Protein AF-A0A444X367-F1 (afdb_monomer_lite)

Organism: Arachis hypogaea (NCBI:txid3818)

Foldseek 3Di:
DADDDPDDPVRDDDDPVVVVVNVVLVVLVVPDPDDPQVSCCVVVPPDGPDDDDDDPPPDDPVNVVVVVVVVVVVVVVVVVVVVVVVVVVVVVVVVVVVVVVVVVVVCVVDVPDDPVVVVVDDDDDDDDDDDDDDDDDDDPPDDDDDD

Sequence (147 aa):
MFVETRQSTKGKSLDEDTLDVIAYLQAENKKSKESAIRAFQSIFGKEKAGRVRCHGRVTTPTLLKKNKEIATLKQQHATKKATLEGKVDVMQKEVDELKSLVKMMLQQKSSGVDLDMLATQPGSTLGNLNNDAHEEENYVKGEIELD

pLDDT: mean 76.79, std 18.0, range [32.84, 98.5]

Structure (mmCIF, N/CA/C/O backbone):
data_AF-A0A444X367-F1
#
_entry.id   AF-A0A444X367-F1
#
loop_
_atom_site.group_PDB
_atom_site.id
_atom_site.type_symbol
_atom_site.label_atom_id
_atom_site.label_alt_id
_atom_site.label_comp_id
_atom_site.label_asym_id
_atom_site.label_entity_id
_atom_site.label_seq_id
_atom_site.pdbx_PDB_ins_code
_atom_site.Cartn_x
_atom_site.Cartn_y
_atom_site.Cartn_z
_atom_site.occupancy
_atom_site.B_iso_or_equiv
_atom_site.auth_seq_id
_atom_site.auth_comp_id
_atom_site.auth_asym_id
_atom_site.auth_atom_id
_atom_site.pdbx_PDB_model_num
ATOM 1 N N . MET A 1 1 ? -12.664 8.385 32.054 1.00 73.69 1 MET A N 1
ATOM 2 C CA . MET A 1 1 ? -12.347 7.773 30.745 1.00 73.69 1 MET A CA 1
ATOM 3 C C . MET A 1 1 ? -13.276 8.397 29.715 1.00 73.69 1 MET A C 1
ATOM 5 O O . MET A 1 1 ? -14.390 8.754 30.072 1.00 73.69 1 MET A O 1
ATOM 9 N N . PHE A 1 2 ? -12.811 8.600 28.486 1.00 76.44 2 PHE A N 1
ATOM 10 C CA . PHE A 1 2 ? -13.620 9.143 27.393 1.00 76.44 2 PHE A CA 1
ATOM 11 C C . PHE A 1 2 ? -13.524 8.211 26.183 1.00 76.44 2 PHE A C 1
ATOM 13 O O . PHE A 1 2 ? -12.537 7.490 26.036 1.00 76.44 2 PHE A O 1
ATOM 20 N N . VAL A 1 3 ? -14.561 8.204 25.346 1.00 80.38 3 VAL A N 1
ATOM 21 C CA . VAL A 1 3 ? -14.618 7.415 24.110 1.00 80.38 3 VAL A CA 1
ATOM 22 C C . VAL A 1 3 ? -14.588 8.393 22.948 1.00 80.38 3 VAL A C 1
ATOM 24 O O . VAL A 1 3 ? -15.457 9.254 22.850 1.00 80.38 3 VAL A O 1
ATOM 27 N N . GLU A 1 4 ? -13.591 8.260 22.081 1.00 80.62 4 GLU A N 1
ATOM 28 C CA . GLU A 1 4 ? -13.444 9.087 20.887 1.00 80.62 4 GLU A CA 1
ATOM 29 C C . GLU A 1 4 ? -13.453 8.189 19.650 1.00 80.62 4 GLU A C 1
ATOM 31 O O . GLU A 1 4 ? -12.692 7.221 19.559 1.00 80.62 4 GLU A O 1
ATOM 36 N N . THR A 1 5 ? -14.314 8.512 18.688 1.00 75.56 5 THR A N 1
ATOM 37 C CA . THR A 1 5 ? -14.348 7.838 17.393 1.00 75.56 5 THR A CA 1
ATOM 38 C C . THR A 1 5 ? -13.643 8.681 16.346 1.00 75.56 5 THR A C 1
ATOM 40 O O . THR A 1 5 ? -13.816 9.896 16.263 1.00 75.56 5 THR A O 1
ATOM 43 N N . ARG A 1 6 ? -12.849 8.030 15.492 1.00 70.44 6 ARG A N 1
ATOM 44 C CA . ARG A 1 6 ? -12.315 8.694 14.301 1.00 70.44 6 ARG A CA 1
ATOM 45 C C . ARG A 1 6 ? -13.444 8.882 13.296 1.00 70.44 6 ARG A C 1
ATOM 47 O O . ARG A 1 6 ? -13.810 7.944 12.594 1.00 70.44 6 ARG A O 1
ATOM 54 N N . GLN A 1 7 ? -13.958 10.101 13.217 1.00 67.12 7 GLN A N 1
ATOM 55 C CA . GLN A 1 7 ? -14.860 10.533 12.156 1.00 67.12 7 GLN A CA 1
ATOM 56 C C . GLN A 1 7 ? -14.088 10.512 10.827 1.00 67.12 7 GLN A C 1
ATOM 58 O O . GLN A 1 7 ? -13.026 11.126 10.698 1.00 67.12 7 GLN A O 1
ATOM 63 N N . SER A 1 8 ? -14.573 9.759 9.839 1.00 64.06 8 SER A N 1
ATOM 64 C CA . SER A 1 8 ? -14.003 9.815 8.492 1.00 64.06 8 SER A CA 1
ATOM 65 C C . SER A 1 8 ? -14.372 11.149 7.849 1.00 64.06 8 SER A C 1
ATOM 67 O O . SER A 1 8 ? -15.540 11.524 7.840 1.00 64.06 8 SER A O 1
ATOM 69 N N . THR A 1 9 ? -13.412 11.819 7.210 1.00 65.19 9 THR A N 1
ATOM 70 C CA . THR A 1 9 ? -13.669 13.023 6.397 1.00 65.19 9 THR A CA 1
ATOM 71 C C . THR A 1 9 ? -14.631 12.777 5.228 1.00 65.19 9 THR A C 1
ATOM 73 O O . THR A 1 9 ? -15.105 13.729 4.623 1.00 65.19 9 THR A O 1
ATOM 76 N N . LYS A 1 10 ? -14.950 11.512 4.911 1.00 72.81 10 LYS A N 1
ATOM 77 C CA . LYS A 1 10 ? -15.899 11.121 3.857 1.00 72.81 10 LYS A CA 1
ATOM 78 C C . LYS A 1 10 ? -17.363 11.020 4.318 1.00 72.81 10 LYS A C 1
ATOM 80 O O . LYS A 1 10 ? -18.174 10.507 3.556 1.00 72.81 10 LYS A O 1
ATOM 85 N N . GLY A 1 11 ? -17.705 11.451 5.537 1.00 60.56 11 GLY A N 1
ATOM 86 C CA . GLY A 1 11 ? -19.103 11.575 5.982 1.00 60.56 11 GLY A CA 1
ATOM 87 C C . GLY A 1 11 ? -19.879 10.256 6.094 1.00 60.56 11 GLY A C 1
ATOM 88 O O . GLY A 1 11 ? -21.105 10.264 6.071 1.00 60.56 11 GLY A O 1
ATOM 89 N N . LYS A 1 12 ? -19.191 9.112 6.190 1.00 69.88 12 LYS A N 1
ATOM 90 C CA . LYS A 1 12 ? -19.855 7.820 6.408 1.00 69.88 12 LYS A CA 1
ATOM 91 C C . LYS A 1 12 ? -20.336 7.737 7.855 1.00 69.88 12 LYS A C 1
ATOM 93 O O . LYS A 1 12 ? -19.526 7.920 8.766 1.00 69.88 12 LYS A O 1
ATOM 98 N N . SER A 1 13 ? -21.621 7.449 8.049 1.00 75.19 13 SER A N 1
ATOM 99 C CA . SER A 1 13 ? -22.181 7.139 9.364 1.00 75.19 13 SER A CA 1
ATOM 100 C C . SER A 1 13 ? -21.544 5.868 9.929 1.00 75.19 13 SER A C 1
ATOM 102 O O . SER A 1 13 ? -21.129 4.979 9.180 1.00 75.19 13 SER A O 1
ATOM 104 N N . LEU A 1 14 ? -21.441 5.798 11.255 1.00 77.00 14 LEU A N 1
ATOM 105 C CA . LEU A 1 14 ? -21.092 4.554 11.940 1.00 77.00 14 LEU A CA 1
ATOM 106 C C . LEU A 1 14 ? -22.253 3.562 11.794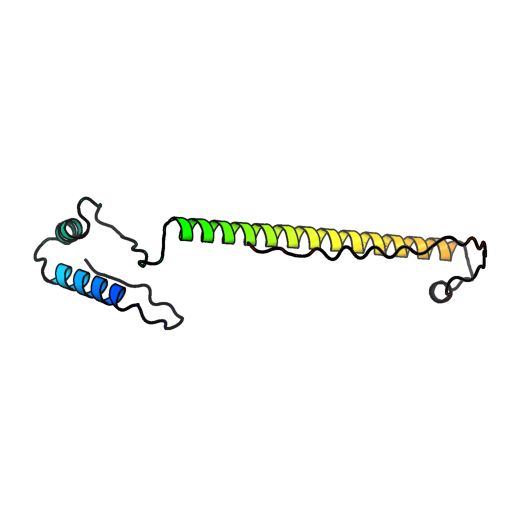 1.00 77.00 14 LEU A C 1
ATOM 108 O O . LEU A 1 14 ? -23.405 3.984 11.686 1.00 77.00 14 LEU A O 1
ATOM 112 N N . ASP A 1 15 ? -21.949 2.266 11.758 1.00 82.12 15 ASP A N 1
ATOM 113 C CA . ASP A 1 15 ? -22.978 1.229 11.839 1.00 82.12 15 ASP A CA 1
ATOM 114 C C . ASP A 1 15 ? -23.662 1.241 13.214 1.00 82.12 15 ASP A C 1
ATOM 116 O O . ASP A 1 15 ? -23.075 1.673 14.210 1.00 82.12 15 ASP A O 1
ATOM 120 N N . GLU A 1 16 ? -24.912 0.782 13.244 1.00 86.06 16 GLU A N 1
ATOM 121 C CA . GLU A 1 16 ? -25.778 0.788 14.429 1.00 86.06 16 GLU A CA 1
ATOM 122 C C . GLU A 1 16 ? -25.154 0.016 15.598 1.00 86.06 16 GLU A C 1
ATOM 124 O O . GLU A 1 16 ? -25.001 0.572 16.682 1.00 86.06 16 GLU A O 1
ATOM 129 N N . ASP A 1 17 ? -24.635 -1.188 15.347 1.00 82.38 17 ASP A N 1
ATOM 130 C CA . ASP A 1 17 ? -23.930 -1.987 16.356 1.00 82.38 17 ASP A CA 1
ATOM 131 C C . ASP A 1 17 ? -22.747 -1.225 16.980 1.00 82.38 17 ASP A C 1
ATOM 133 O O . ASP A 1 17 ? -22.509 -1.284 18.189 1.00 82.38 17 ASP A O 1
ATOM 137 N N . THR A 1 18 ? -21.974 -0.497 16.170 1.00 81.69 18 THR A N 1
ATOM 138 C CA . THR A 1 18 ? -20.864 0.323 16.670 1.00 81.69 18 THR A CA 1
ATOM 139 C C . THR A 1 18 ? -21.368 1.487 17.521 1.00 81.69 18 THR A C 1
ATOM 141 O O . THR A 1 18 ? -20.761 1.785 18.555 1.00 81.69 18 THR A O 1
ATOM 144 N N . LEU A 1 19 ? -22.467 2.137 17.126 1.00 86.19 19 LEU A N 1
ATOM 145 C CA . LEU A 1 19 ? -23.103 3.191 17.921 1.00 86.19 19 LEU A CA 1
ATOM 146 C C . LEU A 1 19 ? -23.591 2.659 19.272 1.00 86.19 19 LEU A C 1
ATOM 148 O O . LEU A 1 19 ? -23.321 3.292 20.294 1.00 86.19 19 LEU A O 1
ATOM 152 N N . ASP A 1 20 ? -24.207 1.479 19.293 1.00 89.19 20 ASP A N 1
ATOM 153 C CA . ASP A 1 20 ? -24.687 0.825 20.511 1.00 89.19 20 ASP A CA 1
ATOM 154 C C . ASP A 1 20 ? -23.546 0.512 21.479 1.00 89.19 20 ASP A C 1
ATOM 156 O O . ASP A 1 20 ? -23.618 0.822 22.672 1.00 89.19 20 ASP A O 1
ATOM 160 N N . VAL A 1 21 ? -22.437 -0.029 20.967 1.00 86.69 21 VAL A N 1
ATOM 161 C CA . VAL A 1 21 ? -21.242 -0.299 21.779 1.00 86.69 21 VAL A CA 1
ATOM 162 C C . VAL A 1 21 ? -20.656 1.000 22.342 1.00 86.69 21 VAL A C 1
ATOM 164 O O . VAL A 1 21 ? -20.267 1.047 23.511 1.00 86.69 21 VAL A O 1
ATOM 167 N N . ILE A 1 22 ? -20.609 2.081 21.556 1.00 86.94 22 ILE A N 1
ATOM 168 C CA . ILE A 1 22 ? -20.142 3.391 22.036 1.00 86.94 22 ILE A CA 1
ATOM 169 C C . ILE A 1 22 ? -21.063 3.923 23.135 1.00 86.94 22 ILE A C 1
ATOM 171 O O . ILE A 1 22 ? -20.567 4.387 24.165 1.00 86.94 22 ILE A O 1
ATOM 175 N N . ALA A 1 23 ? -22.381 3.849 22.939 1.00 89.75 23 ALA A N 1
ATOM 176 C CA . ALA A 1 23 ? -23.367 4.298 23.914 1.00 89.75 23 ALA A CA 1
ATOM 177 C C . ALA A 1 23 ? -23.248 3.510 25.226 1.00 89.75 23 ALA A C 1
ATOM 179 O O . ALA A 1 23 ? -23.195 4.115 26.299 1.00 89.75 23 ALA A O 1
ATOM 180 N N . 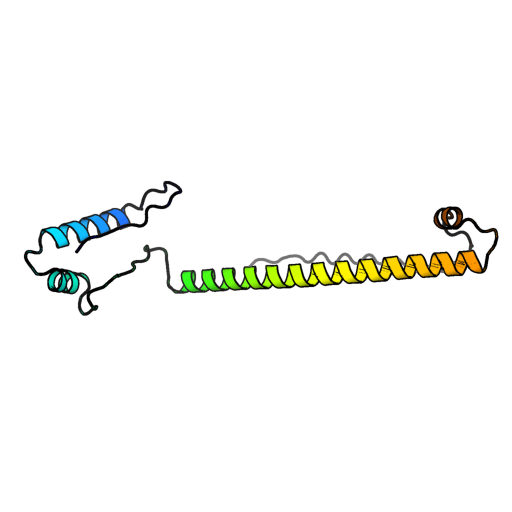TYR A 1 24 ? -23.105 2.184 25.145 1.00 89.81 24 TYR A N 1
ATOM 181 C CA . TYR A 1 24 ? -22.847 1.316 26.293 1.00 89.81 24 TYR A CA 1
ATOM 182 C C . TYR A 1 24 ? -21.577 1.731 27.050 1.00 89.81 24 TYR A C 1
ATOM 184 O O . TYR A 1 24 ? -21.621 1.967 28.258 1.00 89.81 24 TYR A O 1
ATOM 192 N N . LEU A 1 25 ? -20.455 1.908 26.344 1.00 86.88 25 LEU A N 1
ATOM 193 C CA . LEU A 1 25 ? -19.186 2.317 26.955 1.00 86.88 25 LEU A CA 1
ATOM 194 C C . LEU A 1 25 ? -19.279 3.699 27.611 1.00 86.88 25 LEU A C 1
ATOM 196 O O . LEU A 1 25 ? -18.708 3.925 28.678 1.00 86.88 25 LEU A O 1
ATOM 200 N N . GLN A 1 26 ? -19.985 4.648 26.996 1.00 87.31 26 GLN A N 1
ATOM 201 C CA . GLN A 1 26 ? -20.213 5.966 27.587 1.00 87.31 26 GLN A CA 1
ATOM 202 C C . GLN A 1 26 ? -21.124 5.893 28.818 1.00 87.31 26 GLN A C 1
ATOM 204 O O . GLN A 1 26 ? -20.878 6.603 29.795 1.00 87.31 26 GLN A O 1
ATOM 209 N N . ALA A 1 27 ? -22.148 5.039 28.797 1.00 87.44 27 ALA A N 1
ATOM 210 C CA . ALA A 1 27 ? -23.043 4.826 29.927 1.00 87.44 27 ALA A CA 1
ATOM 211 C C . ALA A 1 27 ? -22.306 4.200 31.118 1.00 87.44 27 ALA A C 1
ATOM 213 O O . ALA A 1 27 ? -22.406 4.726 32.226 1.00 87.44 27 ALA A O 1
ATOM 214 N N . GLU A 1 28 ? -21.508 3.152 30.901 1.00 84.69 28 GLU A N 1
ATOM 215 C CA . GLU A 1 28 ? -20.708 2.539 31.971 1.00 84.69 28 GLU A CA 1
ATOM 216 C C . GLU A 1 28 ? -19.678 3.509 32.556 1.00 84.69 28 GLU A C 1
ATOM 218 O O . GLU A 1 28 ? -19.524 3.610 33.775 1.00 84.69 28 GLU A O 1
ATOM 223 N N . ASN A 1 29 ? -19.069 4.346 31.713 1.00 81.25 29 ASN A N 1
ATOM 224 C CA . ASN A 1 29 ? -18.199 5.419 32.189 1.00 81.25 29 ASN A CA 1
ATOM 225 C C . ASN A 1 29 ? -18.916 6.448 33.072 1.00 81.25 29 ASN A C 1
ATOM 227 O O . ASN A 1 29 ? -18.309 6.954 34.013 1.00 81.25 29 ASN A O 1
ATOM 231 N N . LYS A 1 30 ? -20.184 6.772 32.784 1.00 82.75 30 LYS A N 1
ATOM 232 C CA . LYS A 1 30 ? -20.985 7.707 33.594 1.00 82.75 30 LYS A CA 1
ATOM 233 C C . LYS A 1 30 ? -21.479 7.087 34.902 1.00 82.75 30 LYS A C 1
ATOM 235 O O . LYS A 1 30 ? -21.625 7.806 35.886 1.00 82.75 30 LYS A O 1
ATOM 240 N N . LYS A 1 31 ? -21.758 5.780 34.921 1.00 81.38 31 LYS A N 1
ATOM 241 C CA . LYS A 1 31 ? -22.204 5.062 36.128 1.00 81.38 31 LYS A CA 1
ATOM 242 C C . LYS A 1 31 ? -21.074 4.864 37.137 1.00 81.38 31 LYS A C 1
ATOM 244 O O . LYS A 1 31 ? -21.325 4.846 38.342 1.00 81.38 31 LYS A O 1
ATOM 249 N N . SER A 1 32 ? -19.840 4.722 36.659 1.00 70.75 32 SER A N 1
ATOM 250 C CA . SER A 1 32 ? -18.674 4.539 37.516 1.00 70.75 32 SER A CA 1
ATOM 251 C C . SER A 1 32 ? -18.407 5.774 38.384 1.00 70.75 32 SER A C 1
ATOM 253 O O . SER A 1 32 ? -17.955 6.809 37.898 1.00 70.75 32 SER A O 1
ATOM 255 N N . LYS A 1 33 ? -18.577 5.625 39.703 1.00 77.25 33 LYS A N 1
ATOM 256 C CA . LYS A 1 33 ? -18.041 6.559 40.715 1.00 77.25 33 LYS A CA 1
ATOM 257 C C . LYS A 1 33 ? -16.562 6.296 41.036 1.00 77.25 33 LYS A C 1
ATOM 259 O O . LYS A 1 33 ? -15.989 6.951 41.904 1.00 77.25 33 LYS A O 1
ATOM 264 N N . GLU A 1 34 ? -15.956 5.304 40.387 1.00 77.31 34 GLU A N 1
ATOM 265 C CA . GLU A 1 34 ? -14.586 4.873 40.640 1.00 77.31 34 GLU A CA 1
ATOM 266 C C . GLU A 1 34 ? -13.555 5.755 39.925 1.00 77.31 34 GLU A C 1
ATOM 268 O O . GLU A 1 34 ? -13.864 6.521 39.010 1.00 77.31 34 GLU A O 1
ATOM 273 N N . SER A 1 35 ? -12.286 5.622 40.325 1.00 84.56 35 SER A N 1
ATOM 274 C CA . SER A 1 35 ? -11.183 6.263 39.610 1.00 84.56 35 SER A CA 1
ATOM 275 C C . SER A 1 35 ? -11.140 5.792 38.154 1.00 84.56 35 SER A C 1
ATOM 277 O O . SER A 1 35 ? -11.469 4.647 37.847 1.00 84.56 35 SER A O 1
ATOM 279 N N . ALA A 1 36 ? -10.659 6.649 37.248 1.00 81.69 36 ALA A N 1
ATOM 280 C CA . ALA A 1 36 ? -10.587 6.330 35.819 1.00 81.69 36 ALA A CA 1
ATOM 281 C C . ALA A 1 36 ? -9.850 5.009 35.518 1.00 81.69 36 ALA A C 1
ATOM 283 O O . ALA A 1 36 ? -10.178 4.338 34.545 1.00 81.69 36 ALA A O 1
ATOM 284 N N . ILE A 1 37 ? -8.882 4.633 36.361 1.00 81.81 37 ILE A N 1
ATOM 285 C CA . ILE A 1 37 ? -8.131 3.376 36.257 1.00 81.81 37 ILE A CA 1
ATOM 286 C C . ILE A 1 37 ? -9.013 2.169 36.606 1.00 81.81 37 ILE A C 1
ATOM 288 O O . ILE A 1 37 ? -8.991 1.182 35.877 1.00 81.81 37 ILE A O 1
ATOM 292 N N . ARG A 1 38 ? -9.805 2.247 37.683 1.00 82.88 38 ARG A N 1
ATOM 293 C CA . ARG A 1 38 ? -10.716 1.165 38.086 1.00 82.88 38 ARG A CA 1
ATOM 294 C C . ARG A 1 38 ? -11.877 1.003 37.106 1.00 82.88 38 ARG A C 1
ATOM 296 O O . ARG A 1 38 ? -12.129 -0.109 36.659 1.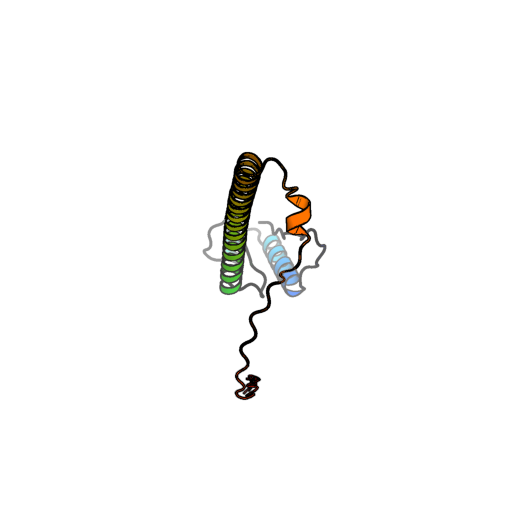00 82.88 38 ARG A O 1
ATOM 303 N N . ALA A 1 39 ? -12.463 2.115 36.659 1.00 83.00 39 ALA A N 1
ATOM 304 C CA . ALA A 1 39 ? -13.486 2.117 35.613 1.00 83.00 39 ALA A CA 1
ATOM 305 C C . ALA A 1 39 ? -12.987 1.440 34.323 1.00 83.00 39 ALA A C 1
ATOM 307 O O . ALA A 1 39 ? -13.667 0.600 33.742 1.00 83.00 39 ALA A O 1
ATOM 308 N N . PHE A 1 40 ? -11.757 1.764 33.905 1.00 83.50 40 PHE A N 1
ATOM 309 C CA . PHE A 1 40 ? -11.117 1.138 32.751 1.00 83.50 40 PHE A CA 1
ATOM 310 C C . PHE A 1 40 ? -10.922 -0.371 32.953 1.00 83.50 40 PHE A C 1
ATOM 312 O O . PHE A 1 40 ? -11.274 -1.150 32.074 1.00 83.50 40 PHE A O 1
ATOM 319 N N . GLN A 1 41 ? -10.406 -0.794 34.109 1.00 85.31 41 GLN A N 1
ATOM 320 C CA . GLN A 1 41 ? -10.208 -2.214 34.417 1.00 85.31 41 GLN A CA 1
ATOM 321 C C . GLN A 1 41 ? -11.524 -2.994 34.531 1.00 85.31 41 GLN A C 1
ATOM 323 O O . GLN A 1 41 ? -11.561 -4.173 34.205 1.00 85.31 41 GLN A O 1
ATOM 328 N N . SER A 1 42 ? -12.614 -2.356 34.956 1.00 85.75 42 SER A N 1
ATOM 329 C CA . SER A 1 42 ? -13.941 -2.979 34.981 1.00 85.75 42 SER A CA 1
ATOM 330 C C . SER A 1 42 ? -14.436 -3.312 33.566 1.00 85.75 42 SER A C 1
ATOM 332 O O . SER A 1 42 ? -14.954 -4.398 33.321 1.00 85.75 42 SER A O 1
ATOM 334 N N . ILE A 1 43 ? -14.199 -2.408 32.608 1.00 83.56 43 ILE A N 1
ATOM 335 C CA . ILE A 1 43 ? -14.643 -2.553 31.214 1.00 83.56 43 ILE A CA 1
ATOM 336 C C . ILE A 1 43 ? -13.701 -3.454 30.394 1.00 83.56 43 ILE A C 1
ATOM 338 O O . ILE A 1 43 ? -14.164 -4.307 29.642 1.00 83.56 43 ILE A O 1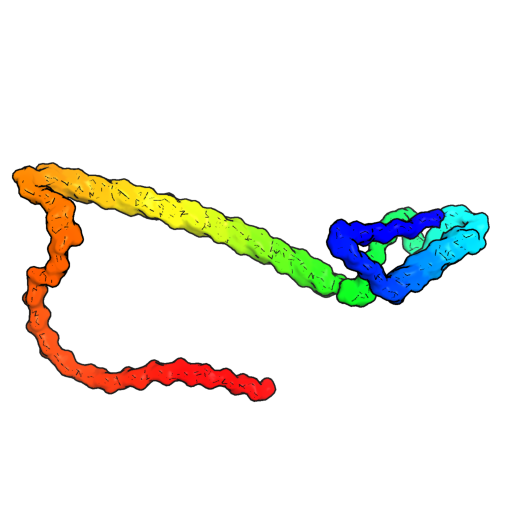
ATOM 342 N N . PHE A 1 44 ? -12.383 -3.267 30.515 1.00 84.44 44 PHE A N 1
ATOM 343 C CA . PHE A 1 44 ? -11.364 -3.952 29.699 1.00 84.44 44 PHE A CA 1
ATOM 344 C C . PHE A 1 44 ? -10.645 -5.092 30.442 1.00 84.44 44 PHE A C 1
ATOM 346 O O . PHE A 1 44 ? -9.761 -5.755 29.898 1.00 84.44 44 PHE A O 1
ATOM 353 N N . GLY A 1 45 ? -10.996 -5.349 31.701 1.00 86.62 45 GLY A N 1
ATOM 354 C CA . GLY A 1 45 ? -10.379 -6.385 32.522 1.00 86.62 45 GLY A CA 1
ATOM 355 C C . GLY A 1 45 ? -8.956 -6.032 32.967 1.00 86.62 45 GLY A C 1
ATOM 356 O O . GLY A 1 45 ? -8.664 -4.938 33.443 1.00 86.62 45 GLY A O 1
ATOM 357 N N . LYS A 1 46 ? -8.034 -6.992 32.834 1.00 84.94 46 LYS A N 1
ATOM 358 C CA . LYS A 1 46 ? -6.638 -6.859 33.302 1.00 84.94 46 LYS A CA 1
ATOM 359 C C . LYS A 1 46 ? -5.753 -6.011 32.379 1.00 84.94 46 LYS A C 1
ATOM 361 O O . LYS A 1 46 ? -4.543 -5.932 32.599 1.00 84.94 46 LYS A O 1
ATOM 366 N N . GLU A 1 47 ? -6.322 -5.424 31.331 1.00 80.94 47 GLU A N 1
ATOM 367 C CA . GLU A 1 47 ? -5.586 -4.577 30.401 1.00 80.94 47 GLU A CA 1
ATOM 368 C C . GLU A 1 47 ? -5.030 -3.339 31.125 1.00 80.94 47 GLU A C 1
ATOM 370 O O . GLU A 1 47 ? -5.629 -2.806 32.064 1.00 80.94 47 GLU A O 1
ATOM 375 N N . LYS A 1 48 ? -3.835 -2.882 30.732 1.00 78.56 48 LYS A N 1
ATOM 376 C CA . LYS A 1 48 ? -3.240 -1.693 31.353 1.00 78.56 48 LYS A CA 1
ATOM 377 C C . LYS A 1 48 ? -3.974 -0.444 30.874 1.00 78.56 48 LYS A C 1
ATOM 379 O O . LYS A 1 48 ? -4.231 -0.299 29.682 1.00 78.56 48 LYS A O 1
ATOM 384 N N . ALA A 1 49 ? -4.242 0.478 31.800 1.00 73.38 49 ALA A N 1
ATOM 385 C CA . ALA A 1 49 ? -4.815 1.778 31.471 1.00 73.38 49 ALA A CA 1
ATOM 386 C C . ALA A 1 49 ? -3.954 2.484 30.407 1.00 73.38 49 ALA A C 1
ATOM 388 O O . ALA A 1 49 ? -2.738 2.612 30.558 1.00 73.38 49 ALA A O 1
ATOM 389 N N . GLY A 1 50 ? -4.584 2.907 29.312 1.00 79.75 50 GLY A N 1
ATOM 390 C CA . GLY A 1 50 ? -3.900 3.467 28.150 1.00 79.75 50 GLY A CA 1
ATOM 391 C C . GLY A 1 50 ? -4.852 3.696 26.977 1.00 79.75 50 GLY A C 1
ATOM 392 O O . GLY A 1 50 ? -6.063 3.816 27.158 1.00 79.75 50 GLY A O 1
ATOM 393 N N . ARG A 1 51 ? -4.306 3.762 25.756 1.00 79.06 51 ARG A N 1
ATOM 394 C CA . ARG A 1 51 ? -5.107 3.916 24.533 1.00 79.06 51 ARG A CA 1
ATOM 395 C C . ARG A 1 51 ? -5.440 2.553 23.930 1.00 79.06 51 ARG A C 1
ATOM 397 O O . ARG A 1 51 ? -4.605 1.977 23.234 1.00 79.06 51 ARG A O 1
ATOM 404 N N . VAL A 1 52 ? -6.675 2.102 24.123 1.00 78.69 52 VAL A N 1
ATOM 405 C CA . VAL A 1 52 ? -7.221 0.921 23.439 1.00 78.69 52 VAL A CA 1
ATOM 406 C C . VAL A 1 52 ? -7.642 1.310 22.023 1.00 78.69 52 VAL A C 1
ATOM 408 O O . VAL A 1 52 ? -8.268 2.349 21.806 1.00 78.69 52 VAL A O 1
ATOM 411 N N . ARG A 1 53 ? -7.272 0.492 21.034 1.00 78.06 53 ARG A N 1
ATOM 412 C CA . ARG A 1 53 ? -7.748 0.624 19.652 1.00 78.06 53 ARG A CA 1
ATOM 413 C C . ARG A 1 53 ? -8.665 -0.549 19.349 1.00 78.06 53 ARG A C 1
ATOM 415 O O . ARG A 1 53 ? -8.198 -1.678 19.275 1.00 78.06 53 ARG A O 1
ATOM 422 N N . CYS A 1 54 ? -9.944 -0.260 19.150 1.00 76.31 54 CYS A N 1
ATOM 423 C CA . CYS A 1 54 ? -10.920 -1.255 18.725 1.00 76.31 54 CYS A CA 1
ATOM 424 C C . CYS A 1 54 ? -11.032 -1.238 17.197 1.00 76.31 54 CYS A C 1
ATOM 426 O O . CYS A 1 54 ? -10.970 -0.176 16.570 1.00 76.31 54 CYS A O 1
ATOM 428 N N . HIS A 1 55 ? -11.185 -2.413 16.598 1.00 75.62 55 HIS A N 1
ATOM 429 C CA . HIS A 1 55 ? -11.485 -2.564 15.180 1.00 75.62 55 HIS A CA 1
ATOM 430 C C . HIS A 1 55 ? -12.961 -2.951 15.031 1.00 75.62 55 HIS A C 1
ATOM 432 O O . HIS A 1 55 ? -13.480 -3.689 15.864 1.00 75.62 55 HIS A O 1
ATOM 438 N N . GLY A 1 56 ? -13.644 -2.437 14.001 1.00 70.31 56 GLY A N 1
ATOM 439 C CA . GLY A 1 56 ? -15.042 -2.800 13.742 1.00 70.31 56 GLY A CA 1
ATOM 440 C C . GLY A 1 56 ? -15.186 -4.298 13.461 1.00 70.31 56 GLY A C 1
ATOM 441 O O . GLY A 1 56 ? -14.223 -4.935 13.030 1.00 70.31 56 GLY A O 1
ATOM 442 N N . ARG A 1 57 ? -16.386 -4.858 13.661 1.00 68.75 57 ARG A N 1
ATOM 443 C CA . ARG A 1 57 ? -16.658 -6.312 13.604 1.00 68.75 57 ARG A CA 1
ATOM 444 C C . ARG A 1 57 ? -16.138 -6.996 12.331 1.00 68.75 57 ARG A C 1
ATOM 446 O O . ARG A 1 57 ? -15.662 -8.123 12.379 1.00 68.75 57 ARG A O 1
ATOM 453 N N . VAL A 1 58 ? -16.182 -6.295 11.200 1.00 68.06 58 VAL A N 1
ATOM 454 C CA . VAL A 1 58 ? -15.735 -6.798 9.888 1.00 68.06 58 VAL A CA 1
ATOM 455 C C . VAL A 1 58 ? -14.211 -6.812 9.699 1.00 68.06 58 VAL A C 1
ATOM 457 O O . VAL A 1 58 ? -13.706 -7.346 8.715 1.00 68.06 58 VAL A O 1
ATOM 460 N N . THR A 1 59 ? -13.450 -6.208 10.613 1.00 73.31 59 THR A N 1
ATOM 461 C CA . THR A 1 59 ? -11.994 -6.093 10.503 1.00 73.31 59 THR A CA 1
ATOM 462 C C . THR A 1 59 ? -11.317 -7.223 11.266 1.00 73.31 59 THR A C 1
ATOM 464 O O . THR A 1 59 ? -11.150 -7.166 12.481 1.00 73.31 59 THR A O 1
ATOM 467 N N . THR A 1 60 ? -10.870 -8.242 10.540 1.00 79.94 60 THR A N 1
ATOM 468 C CA . THR A 1 60 ? -10.086 -9.340 11.112 1.00 79.94 60 THR A CA 1
ATOM 469 C C . THR A 1 60 ? -8.583 -9.019 11.092 1.00 79.94 60 THR A C 1
ATOM 471 O O . THR A 1 60 ? -8.108 -8.295 10.207 1.00 79.94 60 THR A O 1
ATOM 474 N N . PRO A 1 61 ? -7.775 -9.580 12.015 1.00 80.25 61 PRO A N 1
ATOM 475 C CA . PRO A 1 61 ? -6.315 -9.448 11.968 1.00 80.25 61 PRO A CA 1
ATOM 476 C C . PRO A 1 61 ? -5.712 -9.889 10.625 1.00 80.25 61 PRO A C 1
ATOM 478 O O . PRO A 1 6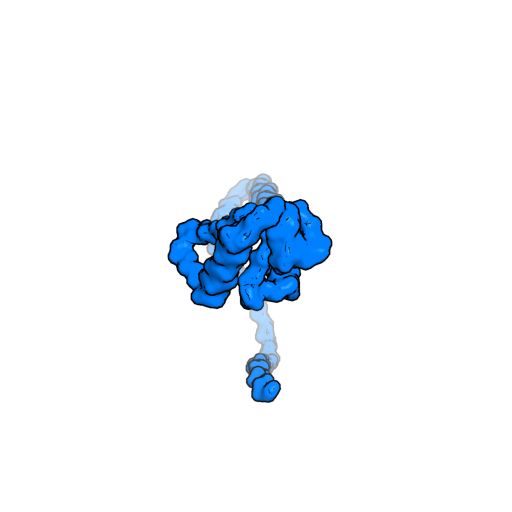1 ? -4.761 -9.280 10.133 1.00 80.25 61 PRO A O 1
ATOM 481 N N . THR A 1 62 ? -6.297 -10.913 9.996 1.00 85.00 62 THR A N 1
ATOM 482 C CA . THR A 1 62 ? -5.890 -11.403 8.674 1.00 85.00 62 THR A CA 1
ATOM 483 C C . THR A 1 62 ? -6.153 -10.381 7.571 1.00 85.00 62 THR A C 1
ATOM 485 O O . THR A 1 62 ? -5.282 -10.181 6.727 1.00 85.00 62 THR A O 1
ATOM 488 N N . LEU A 1 63 ? -7.289 -9.674 7.594 1.00 84.62 63 LEU A N 1
ATOM 489 C CA . LEU A 1 63 ? -7.579 -8.586 6.653 1.00 84.62 63 LEU A CA 1
ATOM 490 C C . LEU A 1 63 ? -6.567 -7.440 6.788 1.00 84.62 63 LEU A C 1
ATOM 492 O O . LEU A 1 63 ? -6.054 -6.938 5.789 1.00 84.62 63 LEU A O 1
ATOM 496 N N . LEU A 1 64 ? -6.227 -7.056 8.021 1.00 83.19 64 LEU A N 1
ATOM 497 C CA . LEU A 1 64 ? -5.219 -6.023 8.276 1.00 83.19 64 LEU A CA 1
ATOM 498 C C . LEU A 1 64 ? -3.834 -6.432 7.763 1.00 83.19 64 LEU A C 1
ATOM 500 O O . LEU A 1 64 ? -3.124 -5.601 7.196 1.00 83.19 64 LEU A O 1
ATOM 504 N N . LYS A 1 65 ? -3.457 -7.704 7.938 1.00 89.44 65 LYS A N 1
ATOM 505 C CA . LYS A 1 65 ? -2.204 -8.254 7.408 1.00 89.44 65 LYS A CA 1
ATOM 506 C C . LYS A 1 65 ? -2.189 -8.221 5.876 1.00 89.44 65 LYS A C 1
ATOM 508 O O . LYS A 1 65 ? -1.268 -7.640 5.309 1.00 89.44 65 LYS A O 1
ATOM 513 N N . LYS A 1 66 ? -3.248 -8.714 5.223 1.00 93.19 66 LYS A N 1
ATOM 514 C CA . LYS A 1 66 ? -3.399 -8.672 3.757 1.00 93.19 66 LYS A CA 1
ATOM 515 C C . LYS A 1 66 ? -3.321 -7.247 3.208 1.00 93.19 66 LYS A C 1
ATOM 517 O O . LYS A 1 66 ? -2.620 -7.000 2.237 1.00 93.19 66 LYS A O 1
ATOM 522 N N . ASN A 1 67 ? -3.974 -6.280 3.852 1.00 89.06 67 ASN A N 1
ATOM 523 C CA . ASN A 1 67 ? -3.923 -4.882 3.414 1.00 89.06 67 ASN A CA 1
ATOM 524 C C . ASN A 1 67 ? -2.511 -4.285 3.500 1.00 89.06 67 ASN A C 1
ATOM 526 O O . ASN A 1 67 ? -2.117 -3.522 2.618 1.00 89.06 67 ASN A O 1
ATOM 530 N N . LYS A 1 68 ? -1.736 -4.639 4.534 1.00 91.94 68 LYS A N 1
ATOM 531 C CA . LYS A 1 68 ? -0.326 -4.235 4.635 1.00 91.94 68 LYS A CA 1
ATOM 532 C C . LYS A 1 68 ? 0.517 -4.869 3.531 1.00 91.94 68 LYS A C 1
ATOM 534 O O . LYS A 1 68 ? 1.290 -4.158 2.902 1.00 91.94 68 LYS A O 1
ATOM 539 N N . GLU A 1 69 ? 0.335 -6.161 3.270 1.00 95.94 69 GLU A N 1
ATOM 540 C CA . GLU A 1 69 ? 1.022 -6.874 2.183 1.00 95.94 69 GLU A CA 1
ATOM 541 C C . GLU A 1 69 ? 0.682 -6.282 0.805 1.00 95.94 69 GLU A C 1
ATOM 543 O O . GLU A 1 69 ? 1.560 -6.061 -0.021 1.00 95.94 69 GLU A O 1
ATOM 548 N N . ILE A 1 70 ? -0.581 -5.924 0.564 1.00 96.31 70 ILE A N 1
ATOM 549 C CA . ILE A 1 70 ? -0.991 -5.242 -0.671 1.00 96.31 70 ILE A CA 1
ATOM 550 C C . ILE A 1 70 ? -0.293 -3.882 -0.796 1.00 96.31 70 ILE A C 1
ATOM 552 O O . ILE A 1 70 ? 0.152 -3.513 -1.883 1.00 96.31 70 ILE A O 1
ATOM 556 N N . ALA A 1 71 ? -0.185 -3.122 0.296 1.00 96.25 71 ALA A N 1
ATOM 557 C CA . ALA A 1 71 ? 0.489 -1.828 0.281 1.00 96.25 71 ALA A CA 1
ATOM 558 C C . ALA A 1 71 ? 1.989 -1.963 -0.030 1.00 96.25 71 ALA A C 1
ATOM 560 O O . ALA A 1 71 ? 2.504 -1.211 -0.860 1.00 96.25 71 ALA A O 1
ATOM 561 N N . THR A 1 72 ? 2.677 -2.940 0.571 1.00 97.25 72 THR A N 1
ATOM 562 C CA . THR A 1 72 ? 4.100 -3.186 0.296 1.00 97.25 72 THR A CA 1
ATOM 563 C C . THR A 1 72 ? 4.321 -3.653 -1.140 1.00 97.25 72 THR A C 1
ATOM 565 O O . THR A 1 72 ? 5.227 -3.151 -1.803 1.00 97.25 72 THR A O 1
ATOM 568 N N . LEU A 1 73 ? 3.465 -4.535 -1.664 1.00 97.88 73 LEU A N 1
ATOM 569 C CA . LEU A 1 73 ? 3.528 -4.980 -3.059 1.00 97.88 73 LEU A CA 1
ATOM 570 C C . LEU A 1 73 ? 3.324 -3.824 -4.043 1.00 97.88 73 LEU A C 1
ATOM 572 O O . LEU A 1 73 ? 4.086 -3.694 -5.000 1.00 97.88 73 LEU A O 1
ATOM 576 N N . LYS A 1 74 ? 2.348 -2.940 -3.796 1.00 97.69 74 LYS A N 1
ATOM 577 C CA . LYS A 1 74 ? 2.128 -1.745 -4.629 1.00 97.69 74 LYS A CA 1
ATOM 578 C C . LYS A 1 74 ? 3.344 -0.823 -4.636 1.00 97.69 74 LYS A C 1
ATOM 580 O O . LYS A 1 74 ? 3.725 -0.333 -5.697 1.00 97.69 74 LYS A O 1
ATOM 585 N N . GLN A 1 75 ? 3.965 -0.612 -3.477 1.00 97.81 75 GLN A N 1
ATOM 586 C CA . GLN A 1 75 ? 5.174 0.200 -3.371 1.00 97.81 75 GLN A CA 1
ATOM 587 C C . GLN A 1 75 ? 6.341 -0.432 -4.137 1.00 97.81 75 GLN A C 1
ATOM 589 O O . GLN A 1 75 ? 6.971 0.240 -4.948 1.00 97.81 75 GLN A O 1
ATOM 594 N N . GLN A 1 76 ? 6.589 -1.731 -3.944 1.00 98.00 76 GLN A N 1
ATOM 595 C CA . GLN A 1 76 ? 7.633 -2.455 -4.674 1.00 98.00 76 GLN A CA 1
ATOM 596 C C . GLN A 1 76 ? 7.412 -2.402 -6.188 1.00 98.00 76 GLN A C 1
ATOM 598 O O . GLN A 1 76 ? 8.363 -2.195 -6.939 1.00 98.00 76 GLN A O 1
ATOM 603 N N . HIS A 1 77 ? 6.167 -2.565 -6.641 1.00 98.38 77 HIS A N 1
ATOM 604 C CA . HIS A 1 77 ? 5.820 -2.457 -8.052 1.00 98.38 77 HIS A CA 1
ATOM 605 C C . HIS A 1 77 ? 6.104 -1.052 -8.599 1.00 98.38 77 HIS A C 1
ATOM 607 O O . HIS A 1 77 ? 6.732 -0.928 -9.647 1.00 98.38 77 HIS A O 1
ATOM 613 N N . ALA A 1 78 ? 5.707 0.004 -7.882 1.00 98.19 78 ALA A N 1
ATOM 614 C CA . ALA A 1 78 ? 5.988 1.382 -8.285 1.00 98.19 78 ALA A CA 1
ATOM 615 C C . ALA A 1 78 ? 7.498 1.653 -8.401 1.00 98.19 78 ALA A C 1
ATOM 617 O O . ALA A 1 78 ? 7.944 2.221 -9.395 1.00 98.19 78 ALA A O 1
ATOM 618 N N . THR A 1 79 ? 8.298 1.182 -7.440 1.00 98.38 79 THR A N 1
ATOM 619 C CA . THR A 1 79 ? 9.762 1.313 -7.487 1.00 98.38 79 THR A CA 1
ATOM 620 C C . THR A 1 79 ? 10.371 0.551 -8.663 1.00 98.38 79 THR A C 1
ATOM 622 O O . THR A 1 79 ? 11.211 1.095 -9.380 1.00 98.38 79 THR A O 1
ATOM 625 N N . LYS A 1 80 ? 9.943 -0.698 -8.899 1.00 98.31 80 LYS A N 1
ATOM 626 C CA . LYS A 1 80 ? 10.415 -1.497 -10.041 1.00 98.31 80 LYS A CA 1
ATOM 627 C C . LYS A 1 80 ? 10.063 -0.837 -11.371 1.00 98.31 80 LYS A C 1
ATOM 629 O O . LYS A 1 80 ? 10.920 -0.777 -12.245 1.00 98.31 80 LYS A O 1
ATOM 634 N N . LYS A 1 81 ? 8.843 -0.308 -11.497 1.00 98.44 81 LYS A N 1
ATOM 635 C CA . LYS A 1 81 ? 8.390 0.419 -12.685 1.00 98.44 81 LYS A CA 1
ATOM 636 C C . LYS A 1 81 ? 9.267 1.644 -12.952 1.00 98.44 81 LYS A C 1
ATOM 638 O O . LYS A 1 81 ? 9.840 1.724 -14.029 1.00 98.44 81 LYS A O 1
ATOM 643 N N . ALA A 1 82 ? 9.468 2.509 -11.957 1.00 98.31 82 ALA A N 1
ATOM 644 C CA . ALA A 1 82 ? 10.331 3.684 -12.100 1.00 98.31 82 ALA A CA 1
ATOM 645 C C . ALA A 1 82 ? 11.781 3.310 -12.470 1.00 98.31 82 ALA A C 1
ATOM 647 O O . ALA A 1 82 ? 12.421 3.974 -13.280 1.00 98.31 82 ALA A O 1
ATOM 648 N N . THR A 1 83 ? 12.296 2.209 -11.911 1.00 98.50 83 THR A N 1
ATOM 649 C CA . THR A 1 83 ? 13.636 1.695 -12.248 1.00 98.50 83 THR A CA 1
ATOM 650 C C . THR A 1 83 ? 13.721 1.237 -13.706 1.00 98.50 83 THR A C 1
ATOM 652 O O . THR A 1 83 ? 14.722 1.482 -14.372 1.00 98.50 83 THR A O 1
ATOM 655 N N . LEU A 1 84 ? 12.692 0.543 -14.200 1.00 98.50 84 LEU A N 1
ATOM 656 C CA . LEU A 1 84 ? 12.618 0.076 -15.585 1.00 98.50 84 LEU A CA 1
ATOM 657 C C . LEU A 1 84 ? 12.469 1.239 -16.566 1.00 98.50 84 LEU A C 1
ATOM 659 O O . LEU A 1 84 ? 13.201 1.275 -17.548 1.00 98.50 84 LEU A O 1
ATOM 663 N N . GLU A 1 85 ? 11.589 2.195 -16.273 1.00 98.38 85 GLU A N 1
ATOM 664 C CA . GLU A 1 85 ? 11.420 3.418 -17.070 1.00 98.38 85 GLU A CA 1
ATOM 665 C C . GLU A 1 85 ? 12.753 4.166 -17.202 1.00 98.38 85 GLU A C 1
ATOM 667 O O . GLU A 1 85 ? 13.189 4.447 -18.314 1.00 98.38 85 GLU A O 1
ATOM 672 N N . GLY A 1 86 ? 13.487 4.349 -16.097 1.00 98.38 86 GLY A N 1
ATOM 673 C CA . GLY A 1 86 ? 14.808 4.979 -16.141 1.00 98.38 86 GLY A CA 1
ATOM 674 C C . GLY A 1 86 ? 15.838 4.221 -16.990 1.00 98.38 86 GLY A C 1
ATOM 675 O O . GLY A 1 86 ? 16.656 4.845 -17.662 1.00 98.38 86 GLY A O 1
ATOM 676 N N . LYS A 1 87 ? 15.808 2.881 -17.005 1.00 98.19 87 LYS A N 1
ATOM 677 C CA . LYS A 1 87 ? 16.691 2.085 -17.878 1.00 98.19 87 LYS A CA 1
ATOM 678 C C . LYS A 1 87 ? 16.332 2.240 -19.354 1.00 98.19 87 LYS A C 1
ATOM 680 O O . LYS A 1 87 ? 17.235 2.345 -20.176 1.00 98.19 87 LYS A O 1
ATOM 685 N N . VAL A 1 88 ? 15.039 2.259 -19.678 1.00 98.50 88 VAL A N 1
ATOM 686 C CA . VAL A 1 88 ? 14.562 2.473 -21.052 1.00 98.50 88 VAL A CA 1
ATOM 687 C C . VAL A 1 88 ? 14.980 3.855 -21.552 1.00 98.50 88 VAL A C 1
ATOM 689 O O . VAL A 1 88 ? 15.495 3.954 -22.661 1.00 98.50 88 VAL A O 1
ATOM 692 N N . ASP A 1 89 ? 14.868 4.891 -20.719 1.00 98.19 89 ASP A N 1
ATOM 693 C CA . ASP A 1 89 ? 15.304 6.248 -21.072 1.00 98.19 89 ASP A CA 1
ATOM 694 C C . ASP A 1 89 ? 16.809 6.328 -21.367 1.00 98.19 89 ASP A C 1
ATOM 696 O O . ASP A 1 89 ? 17.228 7.026 -22.291 1.00 98.19 89 ASP A O 1
ATOM 700 N N . VAL A 1 90 ? 17.638 5.617 -20.594 1.00 98.38 90 VAL A N 1
ATOM 701 C CA . VAL A 1 90 ? 19.088 5.538 -20.842 1.00 98.38 90 VAL A CA 1
ATOM 702 C C . VAL A 1 90 ? 19.370 4.817 -22.159 1.00 98.38 90 VAL A C 1
ATOM 704 O O . VAL A 1 90 ? 20.089 5.355 -22.997 1.00 98.38 90 VAL A O 1
ATOM 707 N N . MET A 1 91 ? 18.753 3.653 -22.382 1.00 98.38 91 MET A N 1
ATOM 708 C CA . MET A 1 91 ? 18.930 2.895 -23.625 1.00 98.38 91 MET A CA 1
ATOM 709 C C . MET A 1 91 ? 18.485 3.693 -24.856 1.00 98.38 91 MET A C 1
ATOM 711 O O . MET A 1 91 ? 19.136 3.634 -25.895 1.00 98.38 91 MET A O 1
ATOM 715 N N . GLN A 1 92 ? 17.401 4.463 -24.749 1.00 98.00 92 GLN A N 1
ATOM 716 C CA . GLN A 1 92 ? 16.920 5.304 -25.841 1.00 98.00 92 GLN A CA 1
ATOM 717 C C . GLN A 1 92 ? 17.952 6.378 -26.219 1.00 98.00 92 GLN A C 1
ATOM 719 O O . GLN A 1 92 ? 18.230 6.564 -27.402 1.00 98.00 92 GLN A O 1
ATOM 724 N N . LYS A 1 93 ? 18.579 7.024 -25.226 1.00 97.81 93 LYS A N 1
ATOM 725 C CA . LYS A 1 93 ? 19.650 8.009 -25.459 1.00 97.81 93 LYS A CA 1
ATOM 726 C C . LYS A 1 93 ? 20.869 7.386 -26.131 1.00 97.81 93 LYS A C 1
ATOM 728 O O . LYS A 1 93 ? 21.340 7.924 -27.127 1.00 97.81 93 LYS A O 1
ATOM 733 N N . GLU A 1 94 ? 21.334 6.239 -25.640 1.00 97.88 94 GLU A N 1
ATOM 734 C CA . GLU A 1 94 ? 22.475 5.525 -26.232 1.00 97.88 94 GLU A CA 1
ATOM 735 C C . GLU A 1 94 ? 22.201 5.133 -27.693 1.00 97.88 94 GLU A C 1
ATOM 737 O O . GLU A 1 94 ? 23.059 5.291 -28.564 1.00 97.88 94 GLU A O 1
ATOM 742 N N . VAL A 1 95 ? 20.982 4.674 -27.995 1.00 98.00 95 VAL A N 1
ATOM 743 C CA . VAL A 1 95 ? 20.564 4.356 -29.367 1.00 98.00 95 VAL A CA 1
ATOM 744 C C . VAL A 1 95 ? 20.568 5.599 -30.259 1.00 98.00 95 VAL A C 1
ATOM 746 O O . VAL A 1 95 ? 21.011 5.521 -31.405 1.00 98.00 95 VAL A O 1
ATOM 749 N N . ASP A 1 96 ? 20.093 6.743 -29.771 1.00 96.94 96 ASP A N 1
ATOM 750 C CA . ASP A 1 96 ? 20.035 7.971 -30.569 1.00 96.94 96 ASP A CA 1
ATOM 751 C C . ASP A 1 96 ? 21.424 8.604 -30.786 1.00 96.94 96 ASP A C 1
ATOM 753 O O . ASP A 1 96 ? 21.711 9.121 -31.874 1.00 96.94 96 ASP A O 1
ATOM 757 N N . GLU A 1 97 ? 22.332 8.474 -29.817 1.00 97.00 97 GLU A N 1
ATOM 758 C CA . GLU A 1 97 ? 23.751 8.819 -29.976 1.00 97.00 97 GLU A CA 1
ATOM 759 C C . GLU A 1 97 ? 24.431 7.930 -31.028 1.00 97.00 97 GLU A C 1
ATOM 761 O O . GLU A 1 97 ? 25.091 8.439 -31.941 1.00 97.00 97 GLU A O 1
ATOM 766 N N . LEU A 1 98 ? 24.211 6.610 -30.975 1.00 97.25 98 LEU A N 1
ATOM 767 C CA . LEU A 1 98 ? 24.741 5.671 -31.969 1.00 97.25 98 LEU A CA 1
ATOM 768 C C . LEU A 1 98 ? 24.198 5.952 -33.376 1.00 97.25 98 LEU A C 1
ATOM 770 O O . LEU A 1 98 ? 24.972 5.972 -34.335 1.00 97.25 98 LEU A O 1
ATOM 774 N N . LYS A 1 99 ? 22.894 6.225 -33.519 1.00 94.12 99 LYS A N 1
ATOM 775 C CA . LYS A 1 99 ? 22.298 6.633 -34.806 1.00 94.12 99 LYS A CA 1
ATOM 776 C C . LYS A 1 99 ? 22.974 7.885 -35.365 1.00 94.12 99 LYS A C 1
ATOM 778 O O . LYS A 1 99 ? 23.276 7.938 -36.558 1.00 94.12 99 LYS A O 1
ATOM 783 N N 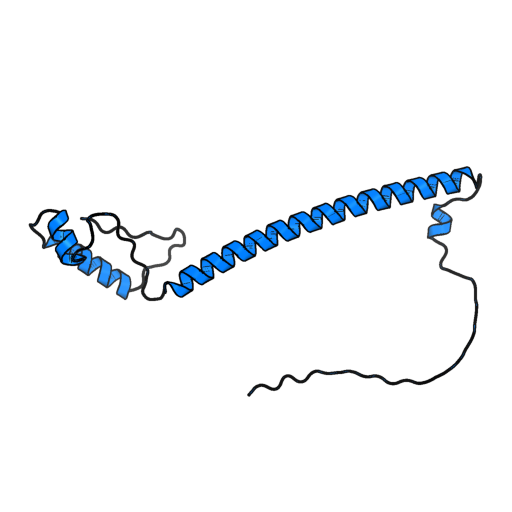. SER A 1 100 ? 23.233 8.873 -34.510 1.00 94.19 100 SER A N 1
ATOM 784 C CA . SER A 1 100 ? 23.883 10.130 -34.899 1.00 94.19 100 SER A CA 1
ATOM 785 C C . SER A 1 100 ? 25.322 9.901 -35.370 1.00 94.19 100 SER A C 1
ATOM 787 O O . SER A 1 100 ? 25.723 10.422 -36.413 1.00 94.19 100 SER A O 1
ATOM 789 N N . LEU A 1 101 ? 26.080 9.057 -34.660 1.00 95.44 101 LEU A N 1
ATOM 790 C CA . LEU A 1 101 ? 27.440 8.678 -35.047 1.00 95.44 101 LEU A CA 1
ATOM 791 C C . LEU A 1 101 ? 27.467 7.961 -36.405 1.00 95.44 101 LEU A C 1
ATOM 793 O O . LEU A 1 101 ? 28.267 8.314 -37.273 1.00 95.44 101 LEU A O 1
ATOM 797 N N . VAL A 1 102 ? 26.566 6.997 -36.617 1.00 92.19 102 VAL A N 1
ATOM 798 C CA . VAL A 1 102 ? 26.449 6.273 -37.893 1.00 92.19 102 VAL A CA 1
ATOM 799 C C . VAL A 1 102 ? 26.114 7.230 -39.040 1.00 92.19 102 VAL A C 1
ATOM 801 O O . VAL A 1 102 ? 26.754 7.156 -40.091 1.00 92.19 102 VAL A O 1
ATOM 804 N N . LYS A 1 103 ? 25.180 8.173 -38.837 1.00 89.44 103 LYS A N 1
ATOM 805 C CA . LYS A 1 103 ? 24.841 9.208 -39.833 1.00 89.44 103 LYS A CA 1
ATOM 806 C C . LYS A 1 103 ? 26.076 10.031 -40.218 1.00 89.44 103 LYS A C 1
ATOM 808 O O . LYS A 1 103 ? 26.355 10.176 -41.406 1.00 89.44 103 LYS A O 1
ATOM 813 N N . MET A 1 104 ? 26.855 10.490 -39.238 1.00 89.44 104 MET A N 1
ATOM 814 C CA . MET A 1 104 ? 28.075 11.271 -39.477 1.00 89.44 104 MET A CA 1
ATOM 815 C C . MET A 1 104 ? 29.145 10.473 -40.241 1.00 89.44 104 MET A C 1
ATOM 817 O O . MET A 1 104 ? 29.726 10.978 -41.202 1.00 89.44 104 MET A O 1
ATOM 821 N N . MET A 1 105 ? 29.382 9.212 -39.863 1.00 88.56 105 MET A N 1
ATOM 822 C CA . MET A 1 105 ? 30.362 8.353 -40.543 1.00 88.56 105 MET A CA 1
ATOM 823 C C . MET A 1 105 ? 29.976 8.061 -41.999 1.00 88.56 105 MET A C 1
ATOM 825 O O . MET A 1 105 ? 30.844 8.028 -42.875 1.00 88.56 105 MET A O 1
ATOM 829 N N . LEU A 1 106 ? 28.682 7.860 -42.270 1.00 86.19 106 LEU A N 1
ATOM 830 C CA . LEU A 1 106 ? 28.171 7.672 -43.628 1.00 86.19 106 LEU A CA 1
ATOM 831 C C . LEU A 1 106 ? 28.350 8.943 -44.466 1.00 86.19 106 LEU A C 1
ATOM 833 O O . LEU A 1 106 ? 28.886 8.858 -45.570 1.00 86.19 106 LEU A O 1
ATOM 837 N N . GLN A 1 107 ? 27.999 10.116 -43.929 1.00 82.94 107 GLN A N 1
ATOM 838 C CA . GLN A 1 107 ? 28.184 11.407 -44.611 1.00 82.94 107 GLN A CA 1
ATOM 839 C C . GLN A 1 107 ? 29.657 11.699 -44.919 1.00 82.94 107 GLN A C 1
ATOM 841 O O . GLN A 1 107 ? 29.977 12.157 -46.012 1.00 82.94 107 GLN A O 1
ATOM 846 N N . GLN A 1 108 ? 30.571 11.380 -43.997 1.00 80.94 108 GLN A N 1
ATOM 847 C CA . GLN A 1 108 ? 32.006 11.571 -44.213 1.00 80.94 108 GLN A CA 1
ATOM 848 C C . GLN A 1 108 ? 32.545 10.712 -45.370 1.00 80.94 108 GLN A C 1
ATOM 850 O O . GLN A 1 108 ? 33.428 11.156 -46.102 1.00 80.94 108 GLN A O 1
ATOM 855 N N . LYS A 1 109 ? 32.038 9.483 -45.547 1.00 70.81 109 LYS A N 1
ATOM 856 C CA . LYS A 1 109 ? 32.462 8.588 -46.638 1.00 70.81 109 LYS A CA 1
ATOM 857 C C . LYS A 1 109 ? 31.742 8.829 -47.963 1.00 70.81 109 LYS A C 1
ATOM 859 O O . LYS A 1 109 ? 32.251 8.415 -49.000 1.00 70.81 109 LYS A O 1
ATOM 864 N N . SER A 1 110 ? 30.572 9.457 -47.939 1.00 65.50 110 SER A N 1
ATOM 865 C CA . SER A 1 110 ? 29.738 9.693 -49.116 1.00 65.50 110 SER A CA 1
ATOM 866 C C . SER A 1 110 ? 29.489 11.189 -49.289 1.00 65.50 110 SER A C 1
ATOM 868 O O . SER A 1 110 ? 28.433 11.710 -48.941 1.00 65.50 110 SER A O 1
ATOM 870 N N . SER A 1 111 ? 30.470 11.910 -49.845 1.00 59.88 111 SER A N 1
ATOM 871 C CA . SER A 1 111 ? 30.281 13.307 -50.250 1.00 59.88 111 SER A CA 1
ATOM 872 C C . SER A 1 111 ? 29.319 13.369 -51.450 1.00 59.88 111 SER A C 1
ATOM 874 O O . SER A 1 111 ? 29.758 13.439 -52.597 1.00 59.88 111 SER A O 1
ATOM 876 N N . GLY A 1 112 ? 28.011 13.256 -51.196 1.00 58.62 112 GLY A N 1
ATOM 877 C CA . GLY A 1 112 ? 26.957 13.371 -52.212 1.00 58.62 112 GLY A CA 1
ATOM 878 C C . GLY A 1 112 ? 25.664 12.580 -51.971 1.00 58.62 112 GLY A C 1
ATOM 879 O O . GLY A 1 112 ? 24.748 12.717 -52.774 1.00 58.62 112 GLY A O 1
ATOM 880 N N . VAL A 1 113 ? 25.553 11.765 -50.913 1.00 61.69 113 VAL A N 1
ATOM 881 C CA . VAL A 1 113 ? 24.336 10.968 -50.652 1.00 61.69 113 VAL A CA 1
ATOM 882 C C . VAL A 1 113 ? 23.487 11.628 -49.563 1.00 61.69 113 VAL A C 1
ATOM 884 O O . VAL A 1 113 ? 23.908 11.732 -48.411 1.00 61.69 113 VAL A O 1
ATOM 887 N N . ASP A 1 114 ? 22.284 12.068 -49.933 1.00 65.69 114 ASP A N 1
ATOM 888 C CA . ASP A 1 114 ? 21.276 12.596 -49.011 1.00 65.69 114 ASP A CA 1
ATOM 889 C C . ASP A 1 114 ? 20.638 11.456 -48.197 1.00 65.69 114 ASP A C 1
ATOM 891 O O . ASP A 1 114 ? 19.907 10.610 -48.719 1.00 65.69 114 ASP A O 1
ATOM 895 N N . LEU A 1 115 ? 20.954 11.408 -46.902 1.00 64.69 115 LEU A N 1
ATOM 896 C CA . LEU A 1 115 ? 20.524 10.345 -45.989 1.00 64.69 115 LEU A CA 1
ATOM 897 C C . LEU A 1 115 ? 19.011 10.325 -45.749 1.00 64.69 115 LEU A C 1
ATOM 899 O O . LEU A 1 115 ? 18.467 9.256 -45.465 1.00 64.69 115 LEU A O 1
ATOM 903 N N . ASP A 1 116 ? 18.336 11.469 -45.865 1.00 66.69 116 ASP A N 1
ATOM 904 C CA . ASP A 1 116 ? 16.891 11.546 -45.636 1.00 66.69 116 ASP A CA 1
ATOM 905 C C . ASP A 1 116 ? 16.117 10.926 -46.829 1.00 66.69 116 ASP A C 1
ATOM 907 O O . ASP A 1 116 ? 15.029 10.367 -46.659 1.00 66.69 116 ASP A O 1
ATOM 911 N N . MET A 1 117 ? 16.736 10.876 -48.019 1.00 61.03 117 MET A N 1
ATOM 912 C CA . MET A 1 117 ? 16.213 10.178 -49.201 1.00 61.03 117 MET A CA 1
ATOM 913 C C . MET A 1 117 ? 16.302 8.641 -49.081 1.00 61.03 117 MET A C 1
ATOM 915 O O . MET A 1 117 ? 15.405 7.938 -49.546 1.00 61.03 117 MET A O 1
ATOM 919 N N . LEU A 1 118 ? 17.328 8.103 -48.406 1.00 60.03 118 LEU A N 1
ATOM 920 C CA . LEU A 1 118 ? 17.502 6.654 -48.179 1.00 60.03 118 LEU A CA 1
ATOM 921 C C . LEU A 1 118 ? 16.502 6.074 -47.169 1.00 60.03 118 LEU A C 1
ATOM 923 O O . LEU A 1 118 ? 16.062 4.939 -47.329 1.00 60.03 118 LEU A O 1
ATOM 927 N N . ALA A 1 119 ? 16.101 6.850 -46.158 1.00 60.41 119 ALA A N 1
ATOM 928 C CA . ALA A 1 119 ? 15.064 6.439 -45.205 1.00 60.41 119 ALA A CA 1
ATOM 929 C C . ALA A 1 119 ? 13.670 6.304 -45.854 1.00 60.41 119 ALA A C 1
ATOM 931 O O . ALA A 1 119 ? 12.778 5.678 -45.283 1.00 60.41 119 ALA A O 1
ATOM 932 N N . THR A 1 120 ? 13.494 6.874 -47.051 1.00 60.06 120 THR A N 1
ATOM 933 C CA . THR A 1 120 ? 12.227 6.911 -47.793 1.00 60.06 120 THR A CA 1
ATOM 934 C C . THR A 1 120 ? 12.142 5.820 -48.871 1.00 60.06 120 THR A C 1
ATOM 936 O O . THR A 1 120 ? 11.090 5.650 -49.481 1.00 60.06 120 THR A O 1
ATOM 939 N N . GLN A 1 121 ? 13.212 5.051 -49.118 1.00 48.91 121 GLN A N 1
ATOM 940 C CA . GLN A 1 121 ? 13.226 4.013 -50.151 1.00 48.91 121 GLN A CA 1
ATOM 941 C C . GLN A 1 121 ? 12.739 2.668 -49.568 1.00 48.91 121 GLN A C 1
ATOM 943 O O . GLN A 1 121 ? 13.467 2.040 -48.794 1.00 48.91 121 GLN A O 1
ATOM 948 N N . PRO A 1 122 ? 11.520 2.193 -49.898 1.00 49.41 122 PRO A N 1
ATOM 949 C CA . PRO A 1 122 ? 11.076 0.878 -49.464 1.00 49.41 122 PRO A CA 1
ATOM 950 C C . PRO A 1 122 ? 11.877 -0.178 -50.230 1.00 49.41 122 PRO A C 1
ATOM 952 O O . PRO A 1 122 ? 12.126 -0.035 -51.427 1.00 49.41 122 PRO A O 1
ATOM 955 N N . GLY A 1 123 ? 12.314 -1.216 -49.516 1.00 56.84 123 GLY A N 1
ATOM 956 C CA . GLY A 1 123 ? 13.215 -2.243 -50.025 1.00 56.84 123 GLY A CA 1
ATOM 957 C C . GLY A 1 123 ? 12.787 -2.798 -51.382 1.00 56.84 123 GLY A C 1
ATOM 958 O O . GLY A 1 123 ? 11.732 -3.411 -51.518 1.00 56.84 123 GLY A O 1
ATOM 959 N N . SER A 1 124 ? 13.645 -2.620 -52.381 1.00 49.19 124 SER A N 1
ATOM 960 C CA . SER A 1 124 ? 13.501 -3.253 -53.684 1.00 49.19 124 SER A CA 1
ATOM 961 C C . SER A 1 124 ? 14.825 -3.881 -54.103 1.00 49.19 124 SER A C 1
ATOM 963 O O . SER A 1 124 ? 15.610 -3.263 -54.817 1.00 49.19 124 SER A O 1
ATOM 965 N N . THR A 1 125 ? 15.025 -5.142 -53.715 1.00 39.34 125 THR A N 1
ATOM 966 C CA . THR A 1 125 ? 15.669 -6.113 -54.607 1.00 39.34 125 THR A CA 1
ATOM 967 C C . THR A 1 125 ? 15.063 -7.497 -54.399 1.00 39.34 125 THR A C 1
ATOM 969 O O . THR A 1 125 ? 15.272 -8.175 -53.399 1.00 39.34 125 THR A O 1
ATOM 972 N N . LEU A 1 126 ? 14.264 -7.848 -55.398 1.00 41.53 126 LEU A N 1
ATOM 973 C CA . LEU A 1 126 ? 13.729 -9.145 -55.772 1.00 41.53 126 LEU A CA 1
ATOM 974 C C . LEU A 1 126 ? 14.735 -10.300 -55.594 1.00 41.53 126 LEU A C 1
ATOM 976 O O . LEU A 1 126 ? 15.828 -10.274 -56.153 1.00 41.53 126 LEU A O 1
ATOM 980 N N . GLY A 1 127 ? 14.291 -11.349 -54.902 1.00 32.84 127 GLY A N 1
ATOM 981 C CA . GLY A 1 127 ? 14.902 -12.675 -54.853 1.00 32.84 127 GLY A CA 1
ATOM 982 C C . GLY A 1 127 ? 13.813 -13.719 -54.624 1.00 32.84 127 GLY A C 1
ATOM 983 O O . GLY A 1 127 ? 13.645 -14.216 -53.519 1.00 32.84 127 GLY A O 1
ATOM 984 N N . ASN A 1 128 ? 13.023 -13.971 -55.668 1.00 42.94 128 ASN A N 1
ATOM 985 C CA . ASN A 1 128 ? 12.027 -15.036 -55.749 1.00 42.94 128 ASN A CA 1
ATOM 986 C C . ASN A 1 128 ? 12.697 -16.416 -55.607 1.00 42.94 128 ASN A C 1
ATOM 988 O O . ASN A 1 128 ? 13.530 -16.767 -56.440 1.00 42.94 128 ASN A O 1
ATOM 992 N N . LEU A 1 129 ? 12.285 -17.199 -54.610 1.00 35.00 129 LEU A N 1
ATOM 993 C CA . LEU A 1 129 ? 12.351 -18.661 -54.616 1.00 35.00 129 LEU A CA 1
ATOM 994 C C . LEU A 1 129 ? 11.062 -19.176 -53.967 1.00 35.00 129 LEU A C 1
ATOM 996 O O . LEU A 1 129 ? 10.964 -19.318 -52.751 1.00 35.00 129 LEU A O 1
ATOM 1000 N N . ASN A 1 130 ? 10.060 -19.410 -54.813 1.00 41.16 130 ASN A N 1
ATOM 1001 C CA . ASN A 1 130 ? 8.929 -20.276 -54.507 1.00 41.16 130 ASN A CA 1
ATOM 1002 C C . ASN A 1 130 ? 9.438 -21.608 -53.946 1.00 41.16 130 ASN A C 1
ATOM 1004 O O . ASN A 1 130 ? 10.294 -22.231 -54.571 1.00 41.16 130 ASN A O 1
ATOM 1008 N N . ASN A 1 131 ? 8.860 -22.052 -52.832 1.00 44.56 131 ASN A N 1
ATOM 1009 C CA . ASN A 1 131 ? 8.447 -23.438 -52.637 1.00 44.56 131 ASN A CA 1
ATOM 1010 C C . ASN A 1 131 ? 7.255 -23.447 -51.676 1.00 44.56 131 ASN A C 1
ATOM 1012 O O . ASN A 1 131 ? 7.364 -23.042 -50.520 1.00 44.56 131 ASN A O 1
ATOM 1016 N N . ASP A 1 132 ? 6.126 -23.884 -52.226 1.00 47.03 132 ASP A N 1
ATOM 1017 C CA . ASP A 1 132 ? 4.951 -24.409 -51.541 1.00 47.03 132 ASP A CA 1
ATOM 1018 C C . ASP A 1 132 ? 5.326 -25.351 -50.392 1.00 47.03 132 ASP A C 1
ATOM 1020 O O . ASP A 1 132 ? 6.172 -26.227 -50.579 1.00 47.03 132 ASP A O 1
ATOM 1024 N N . ALA A 1 133 ? 4.619 -25.240 -49.265 1.00 40.59 133 ALA A N 1
ATOM 1025 C CA . ALA A 1 133 ? 4.045 -26.396 -48.573 1.00 40.59 133 ALA A CA 1
ATOM 1026 C C . ALA A 1 133 ? 3.207 -25.967 -47.357 1.00 40.59 133 ALA A C 1
ATOM 1028 O O . ALA A 1 133 ? 3.735 -25.665 -46.292 1.00 40.59 133 ALA A O 1
ATOM 1029 N N . HIS A 1 134 ? 1.895 -26.080 -47.557 1.00 41.16 134 HIS A N 1
ATOM 1030 C CA . HIS A 1 134 ? 0.883 -26.520 -46.599 1.00 41.16 134 HIS A CA 1
ATOM 1031 C C . HIS A 1 134 ? 0.503 -25.629 -45.406 1.00 41.16 134 HIS A C 1
ATOM 1033 O O . HIS A 1 134 ? 1.238 -25.441 -44.440 1.00 41.16 134 HIS A O 1
ATOM 1039 N N . GLU A 1 135 ? -0.754 -25.192 -45.473 1.00 52.66 135 GLU A N 1
ATOM 1040 C CA . GLU A 1 135 ? -1.579 -24.759 -44.353 1.00 52.66 135 GLU A CA 1
ATOM 1041 C C . GLU A 1 135 ? -1.691 -25.844 -43.276 1.00 52.66 135 GLU A C 1
ATOM 1043 O O . GLU A 1 135 ? -1.888 -27.013 -43.604 1.00 52.66 135 GLU A O 1
ATOM 1048 N N . GLU A 1 136 ? -1.630 -25.420 -42.013 1.00 49.22 136 GLU A N 1
ATOM 1049 C CA . GLU A 1 136 ? -2.309 -26.031 -40.863 1.00 49.22 136 GLU A CA 1
ATOM 1050 C C . GLU A 1 136 ? -2.523 -24.907 -39.831 1.00 49.22 136 GLU A C 1
ATOM 1052 O O . GLU A 1 136 ? -1.630 -24.534 -39.062 1.00 49.22 136 GLU A O 1
ATOM 1057 N N . GLU A 1 137 ? -3.713 -24.309 -39.860 1.00 51.19 137 GLU A N 1
ATOM 1058 C CA . GLU A 1 137 ? -4.210 -23.435 -38.802 1.00 51.19 137 GLU A CA 1
ATOM 1059 C C . GLU A 1 137 ? -4.412 -24.257 -37.522 1.00 51.19 137 GLU A C 1
ATOM 1061 O O . GLU A 1 137 ? -5.303 -25.097 -37.451 1.00 51.19 137 GLU A O 1
ATOM 1066 N N . ASN A 1 138 ? -3.635 -23.996 -36.469 1.00 43.47 138 ASN A N 1
ATOM 1067 C CA . ASN A 1 138 ? -3.931 -24.528 -35.138 1.00 43.47 138 ASN A CA 1
ATOM 1068 C C . ASN A 1 138 ? -4.290 -23.393 -34.175 1.00 43.47 138 ASN A C 1
ATOM 1070 O O . ASN A 1 138 ? -3.458 -22.840 -33.455 1.00 43.47 138 ASN A O 1
ATOM 1074 N N . TYR A 1 139 ? -5.582 -23.060 -34.173 1.00 44.94 139 TYR A N 1
ATOM 1075 C CA . TYR A 1 139 ? -6.240 -22.271 -33.138 1.00 44.94 139 TYR A CA 1
ATOM 1076 C C . TYR A 1 139 ? -6.412 -23.151 -31.890 1.00 44.94 139 TYR A C 1
ATOM 1078 O O . TYR A 1 139 ? -7.354 -23.935 -31.798 1.00 44.94 139 TYR A O 1
ATOM 1086 N N . VAL A 1 140 ? -5.534 -23.024 -30.891 1.00 47.00 140 VAL A N 1
ATOM 1087 C CA . VAL A 1 140 ? -5.816 -23.602 -29.567 1.00 47.00 140 VAL A CA 1
ATOM 1088 C C . VAL A 1 140 ? -6.701 -22.625 -28.802 1.00 47.00 140 VAL A C 1
ATOM 1090 O O . VAL A 1 140 ? -6.238 -21.738 -28.084 1.00 47.00 140 VAL A O 1
ATOM 1093 N N . LYS A 1 141 ? -8.012 -22.784 -28.989 1.00 46.25 141 LYS A N 1
ATOM 1094 C CA . LYS A 1 141 ? -9.041 -22.214 -28.122 1.00 46.25 141 LYS A CA 1
ATOM 1095 C C . LYS A 1 141 ? -9.045 -23.022 -26.822 1.00 46.25 141 LYS A C 1
ATOM 1097 O O . LYS A 1 141 ? -9.597 -24.112 -26.771 1.00 46.25 141 LYS A O 1
ATOM 1102 N N . GLY A 1 142 ? -8.379 -22.507 -25.791 1.00 47.84 142 GLY A N 1
ATOM 1103 C CA . GLY A 1 142 ? -8.468 -23.064 -24.443 1.00 47.84 142 GLY A CA 1
ATOM 1104 C C . GLY A 1 142 ? -9.871 -22.843 -23.888 1.00 47.84 142 GLY A C 1
ATOM 1105 O O . GLY A 1 142 ? -10.228 -21.715 -23.546 1.00 47.84 142 GLY A O 1
ATOM 1106 N N . GLU A 1 143 ? -10.670 -23.905 -23.846 1.00 50.00 143 GLU A N 1
ATOM 1107 C CA . GLU A 1 143 ? -11.930 -23.931 -23.112 1.00 50.00 143 GLU A CA 1
ATOM 1108 C C . GLU A 1 143 ? -11.644 -23.957 -21.608 1.00 50.00 143 GLU A C 1
ATOM 1110 O O . GLU A 1 143 ? -10.737 -24.633 -21.122 1.00 50.00 143 GLU A O 1
ATOM 1115 N N . ILE A 1 144 ? -12.393 -23.130 -20.889 1.00 54.94 144 ILE A N 1
ATOM 1116 C CA . ILE A 1 144 ? -12.366 -22.995 -19.439 1.00 54.94 144 ILE A CA 1
ATOM 1117 C C . ILE A 1 144 ? -13.487 -23.907 -18.941 1.00 54.94 144 ILE A C 1
ATOM 1119 O O . ILE A 1 144 ? -14.656 -23.568 -19.120 1.00 54.94 144 ILE A O 1
ATOM 1123 N N . GLU A 1 145 ? -13.155 -25.056 -18.359 1.00 53.72 145 GLU A N 1
ATOM 1124 C CA . GLU A 1 145 ? -14.125 -25.833 -17.583 1.00 53.72 145 GLU A CA 1
ATOM 1125 C C . GLU A 1 145 ? -14.180 -25.274 -16.157 1.00 53.72 145 GLU A C 1
ATOM 1127 O O . GLU A 1 145 ? -13.159 -25.112 -15.483 1.00 53.72 145 GLU A O 1
ATOM 1132 N N . LEU A 1 146 ? -15.393 -24.920 -15.736 1.00 47.78 146 LEU A N 1
ATOM 1133 C CA . LEU A 1 146 ? -15.760 -24.642 -14.355 1.00 47.78 146 LEU A CA 1
ATOM 1134 C C . LEU A 1 146 ? -16.499 -25.875 -13.837 1.00 47.78 146 LEU A C 1
ATOM 1136 O O . LEU A 1 146 ? -17.577 -26.160 -14.352 1.00 47.78 146 LEU A O 1
ATOM 1140 N N . ASP A 1 147 ? -15.947 -26.512 -12.807 1.00 51.97 147 ASP A N 1
ATOM 1141 C CA . ASP A 1 147 ? -16.680 -27.327 -11.831 1.00 51.97 147 ASP A CA 1
ATOM 1142 C C . ASP A 1 147 ? -16.337 -26.831 -10.416 1.00 51.97 147 ASP A C 1
ATOM 1144 O O . ASP A 1 147 ? -15.132 -26.613 -10.129 1.00 51.97 147 ASP A O 1
#

Radius of gyration: 36.12 Å; chains: 1; bounding box: 58×41×96 Å

Secondary structure (DSSP, 8-state):
--------TT-PPPPHHHHHHHHHHHHHHHH--S-HHHHHHHHHTTPPSS------TT--HHHHHHHHHHHHHHHHHHHHHHHHHHHHHHHHHHHHHHHHHHHHHHHHH-TT--HHHHTT---------------------------